Protein AF-E4X1W0-F1 (afdb_monomer)

Nearest PDB structures (foldseek):
  2b3v-assembly1_A  TM=3.484E-01  e=8.744E+00  Homo sapiens

Sequence (55 aa):
MKLAANISWLFKEEENLLKRLELAKKAGFTYFEVAWPYEHSVEERVFIENYRTVD

InterPro domains:
  IPR036237 Xylose isomerase-like superfamily [SSF51658] (1-44)

Solvent-accessible surface area (backbone atoms only — not comparable to full-atom values): 3615 Å² total; per-residue (Å²): 138,88,66,60,43,46,52,76,76,42,60,72,93,46,84,52,68,71,58,26,54,54,51,39,44,76,74,67,38,87,38,70,46,70,87,78,64,81,93,54,57,71,68,70,50,50,63,62,64,65,69,61,73,80,128

Foldseek 3Di:
DADAAELQPPPVVDVDSLVSLVVCVVVPHPHYDYDDPPVDDVVNVVVSVVPPDPD

pLDDT: mean 80.19, std 18.49, range [30.97, 97.62]

Mean predicted aligned error: 6.93 Å

Radius of gyration: 11.2 Å; Cα contacts (8 Å, |Δi|>4): 44; chains: 1; bounding box: 26×24×32 Å

Secondary structure (DSSP, 8-state):
---EEETTTS-TTSS-HHHHHHHHHHTT-SEEE-S--TTS-HHHHHHHHTTS---

Structure (mmCIF, N/CA/C/O backbone):
data_AF-E4X1W0-F1
#
_entry.id   AF-E4X1W0-F1
#
loop_
_atom_site.group_PDB
_atom_site.id
_atom_site.type_symbol
_atom_site.label_atom_id
_atom_site.label_alt_id
_atom_site.label_comp_id
_atom_site.label_asym_id
_atom_site.label_entity_id
_atom_site.label_seq_id
_atom_site.pdbx_PDB_ins_code
_atom_site.Cartn_x
_atom_site.Cartn_y
_atom_site.Cartn_z
_atom_site.occupancy
_atom_site.B_iso_or_equiv
_atom_site.auth_seq_id
_atom_site.auth_comp_id
_atom_site.auth_asym_id
_atom_site.auth_atom_id
_atom_site.pdbx_PDB_model_num
ATOM 1 N N . MET A 1 1 ? -18.565 -2.587 8.881 1.00 76.00 1 MET A N 1
ATOM 2 C CA . MET A 1 1 ? -18.118 -2.191 7.525 1.00 76.00 1 MET A CA 1
ATOM 3 C C . MET A 1 1 ? -16.642 -2.535 7.392 1.00 76.00 1 MET A C 1
ATOM 5 O O . MET A 1 1 ? -15.929 -2.356 8.370 1.00 76.00 1 MET A O 1
ATOM 9 N N . LYS A 1 2 ? -16.192 -3.064 6.249 1.00 88.00 2 LYS A N 1
ATOM 10 C CA . LYS A 1 2 ? -14.767 -3.308 5.971 1.00 88.00 2 LYS A CA 1
ATOM 11 C C . LYS A 1 2 ? -14.321 -2.315 4.902 1.00 88.00 2 LYS A C 1
ATOM 13 O O . LYS A 1 2 ? -14.948 -2.270 3.849 1.00 88.00 2 LYS A O 1
ATOM 18 N N . LEU A 1 3 ? -13.302 -1.514 5.202 1.00 93.56 3 LEU A N 1
ATOM 19 C CA . LEU A 1 3 ? -12.720 -0.552 4.267 1.00 93.56 3 LEU A CA 1
ATOM 20 C C . LEU A 1 3 ? -11.367 -1.071 3.787 1.00 93.56 3 LEU A C 1
ATOM 22 O O . LEU A 1 3 ? -10.583 -1.575 4.595 1.00 93.56 3 LEU A O 1
ATOM 26 N N . ALA A 1 4 ? -11.114 -0.933 2.489 1.00 94.69 4 ALA A N 1
ATOM 27 C CA . ALA A 1 4 ? -9.829 -1.224 1.878 1.00 94.69 4 ALA A CA 1
ATOM 28 C C . ALA A 1 4 ? -9.182 0.077 1.394 1.00 94.69 4 ALA A C 1
ATOM 30 O O . ALA A 1 4 ? -9.854 0.921 0.801 1.00 94.69 4 ALA A O 1
ATOM 31 N N . ALA A 1 5 ? -7.887 0.245 1.655 1.00 95.19 5 ALA A N 1
ATOM 32 C CA . ALA A 1 5 ? -7.116 1.331 1.068 1.00 95.19 5 ALA A CA 1
ATOM 33 C C . ALA A 1 5 ? -6.707 0.956 -0.354 1.00 95.19 5 ALA A C 1
ATOM 35 O O . ALA A 1 5 ? -6.004 -0.035 -0.559 1.00 95.19 5 ALA A O 1
ATOM 36 N N . ASN A 1 6 ? -7.085 1.776 -1.329 1.00 95.56 6 ASN A N 1
ATOM 37 C CA . ASN A 1 6 ? -6.565 1.620 -2.675 1.00 95.56 6 ASN A CA 1
ATOM 38 C C . ASN A 1 6 ? -5.210 2.331 -2.809 1.00 95.56 6 ASN A C 1
ATOM 40 O O . ASN A 1 6 ? -5.152 3.547 -2.999 1.00 95.56 6 ASN A O 1
ATOM 44 N N . ILE A 1 7 ? -4.113 1.577 -2.711 1.00 93.00 7 ILE A N 1
ATOM 45 C CA . ILE A 1 7 ?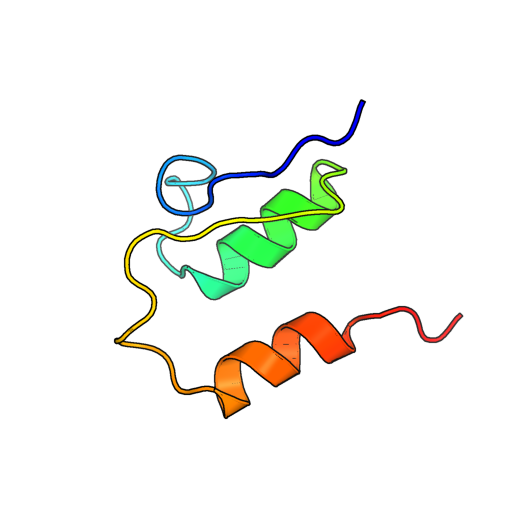 -2.738 2.118 -2.695 1.00 93.00 7 ILE A CA 1
ATOM 46 C C . ILE A 1 7 ? -2.257 2.617 -4.067 1.00 93.00 7 ILE A C 1
ATOM 48 O O . ILE A 1 7 ? -1.214 3.267 -4.178 1.00 93.00 7 ILE A O 1
ATOM 52 N N . SER A 1 8 ? -3.017 2.335 -5.130 1.00 92.12 8 SER A N 1
ATOM 53 C CA . SER A 1 8 ? -2.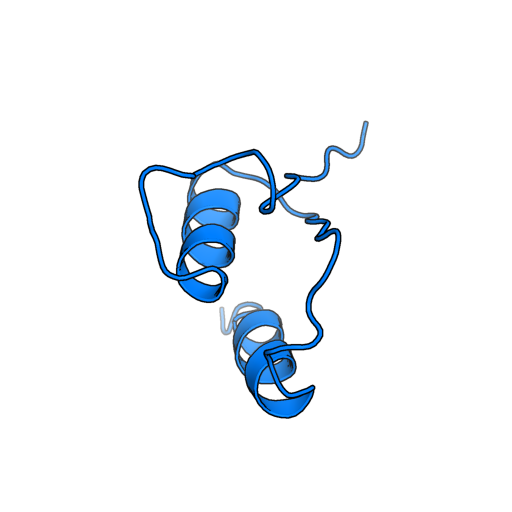780 2.928 -6.446 1.00 92.12 8 SER A CA 1
ATOM 54 C C . SER A 1 8 ? -3.240 4.395 -6.503 1.00 92.12 8 SER A C 1
ATOM 56 O O . SER A 1 8 ? -2.713 5.158 -7.314 1.00 92.12 8 SER A O 1
ATOM 58 N N . TRP A 1 9 ? -4.158 4.818 -5.621 1.00 95.31 9 TRP A N 1
ATOM 59 C CA . TRP A 1 9 ? -4.687 6.192 -5.582 1.00 95.31 9 TRP A CA 1
ATOM 60 C C . TRP A 1 9 ? -4.439 6.939 -4.267 1.00 95.31 9 TRP A C 1
ATOM 62 O O . TRP A 1 9 ? -4.374 8.166 -4.289 1.00 95.31 9 TRP A O 1
ATOM 72 N N . LEU A 1 10 ? -4.280 6.240 -3.146 1.00 96.69 10 LEU A N 1
ATOM 73 C CA . LEU A 1 10 ? -3.946 6.824 -1.845 1.00 96.69 10 LEU A CA 1
ATOM 74 C C . LEU A 1 10 ? -2.438 6.753 -1.571 1.00 96.69 10 LEU A C 1
ATOM 76 O O . LEU A 1 10 ? -1.743 5.902 -2.126 1.00 96.69 10 LEU A O 1
ATOM 80 N N . PHE A 1 11 ? -1.952 7.626 -0.681 1.00 96.19 11 PHE A N 1
ATOM 81 C CA . PHE A 1 11 ? -0.546 7.695 -0.246 1.00 96.19 11 PHE A CA 1
ATOM 82 C C . PHE A 1 11 ? 0.446 7.951 -1.394 1.00 96.19 11 PHE A C 1
ATOM 84 O O . PHE A 1 11 ? 1.558 7.424 -1.405 1.00 96.19 11 PHE A O 1
ATOM 91 N N . LYS A 1 12 ? 0.036 8.743 -2.391 1.00 96.50 12 LYS A N 1
ATOM 92 C CA . LYS A 1 12 ? 0.842 9.041 -3.586 1.00 96.50 12 LYS A CA 1
ATOM 93 C C . LYS A 1 12 ? 2.042 9.948 -3.309 1.00 96.50 12 LYS A C 1
ATOM 95 O O . LYS A 1 12 ? 2.887 10.092 -4.184 1.00 96.50 12 LYS A O 1
ATOM 100 N N . GLU A 1 13 ? 2.106 10.537 -2.123 1.00 97.62 13 GLU A N 1
ATOM 101 C CA . GLU A 1 13 ? 3.258 11.273 -1.609 1.00 97.62 13 GLU A CA 1
ATOM 102 C C . GLU A 1 13 ? 4.489 10.369 -1.434 1.00 97.62 13 GLU A C 1
ATOM 104 O O . GLU A 1 13 ? 5.611 10.862 -1.437 1.00 97.62 13 GLU A O 1
ATOM 109 N N . GLU A 1 14 ? 4.292 9.053 -1.305 1.00 95.44 14 GLU A N 1
ATOM 110 C CA . GLU A 1 14 ? 5.357 8.050 -1.300 1.00 95.44 14 GLU A CA 1
ATOM 111 C C . GLU A 1 14 ? 5.432 7.369 -2.672 1.00 95.44 14 GLU A C 1
ATOM 113 O O . GLU A 1 14 ? 4.436 6.863 -3.188 1.00 95.44 14 GLU A O 1
ATOM 118 N N . GLU A 1 15 ? 6.607 7.340 -3.295 1.00 91.50 15 GLU A N 1
ATOM 119 C CA . GLU A 1 15 ? 6.780 6.775 -4.639 1.00 91.50 15 GLU A CA 1
ATOM 120 C C . GLU A 1 15 ? 6.824 5.245 -4.617 1.00 91.50 15 GLU A C 1
ATOM 122 O O . GLU A 1 15 ? 6.333 4.592 -5.539 1.00 91.50 15 GLU A O 1
ATOM 127 N N . ASN A 1 16 ? 7.355 4.658 -3.543 1.00 88.38 16 ASN A N 1
ATOM 128 C CA . ASN A 1 16 ? 7.465 3.216 -3.412 1.00 88.38 16 ASN A CA 1
ATOM 129 C C . ASN A 1 16 ? 6.116 2.590 -3.018 1.00 88.38 16 ASN A C 1
ATOM 131 O O . ASN A 1 16 ? 5.610 2.788 -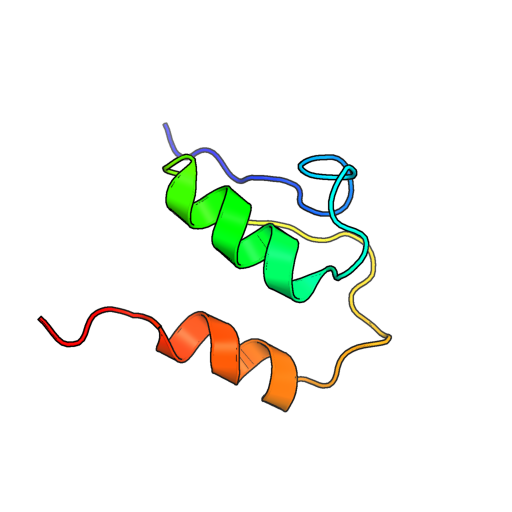1.912 1.00 88.38 16 ASN A O 1
ATOM 135 N N . LEU A 1 17 ? 5.561 1.76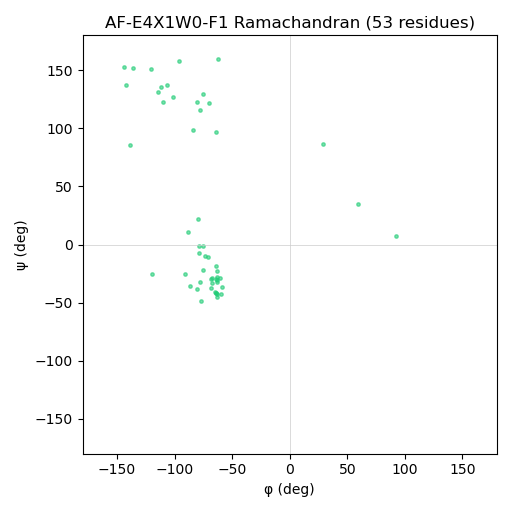5 -3.906 1.00 85.94 17 LEU A N 1
ATOM 136 C CA . LEU A 1 17 ? 4.263 1.118 -3.711 1.00 85.94 17 LEU A CA 1
ATOM 137 C C . LEU A 1 17 ? 4.199 0.244 -2.444 1.00 85.94 17 LEU A C 1
ATOM 139 O O . LEU A 1 17 ? 3.178 0.228 -1.759 1.00 85.94 17 LEU A O 1
ATOM 143 N N . LEU A 1 18 ? 5.290 -0.443 -2.098 1.00 85.75 18 LEU A N 1
ATOM 144 C CA . LEU A 1 18 ? 5.369 -1.287 -0.903 1.00 85.75 18 LEU A CA 1
ATOM 145 C C . LEU A 1 18 ? 5.330 -0.447 0.379 1.00 85.75 18 LEU A C 1
ATOM 147 O O . LEU A 1 18 ? 4.645 -0.803 1.334 1.00 85.75 18 LEU A O 1
ATOM 151 N N . LYS A 1 19 ? 5.965 0.727 0.384 1.00 90.25 19 LYS A N 1
ATOM 152 C CA . LYS A 1 19 ? 5.870 1.662 1.515 1.00 90.25 19 LYS A CA 1
ATOM 153 C C . LYS A 1 19 ? 4.467 2.252 1.677 1.00 90.25 19 LYS A C 1
ATOM 155 O O . LYS A 1 19 ? 4.047 2.526 2.801 1.00 90.25 19 LYS A O 1
ATOM 160 N N . ARG A 1 20 ? 3.686 2.381 0.598 1.00 92.88 20 ARG A N 1
ATOM 161 C CA . ARG A 1 20 ? 2.269 2.787 0.702 1.00 92.88 20 ARG A CA 1
ATOM 162 C C . ARG A 1 20 ? 1.426 1.783 1.482 1.00 92.88 20 ARG A C 1
ATOM 164 O O . ARG A 1 20 ? 0.501 2.195 2.177 1.00 92.88 20 ARG A O 1
ATOM 171 N N . LEU A 1 21 ? 1.752 0.489 1.420 1.00 89.06 21 LEU A N 1
ATOM 172 C CA . LEU A 1 21 ? 1.091 -0.534 2.241 1.00 89.06 21 LEU A CA 1
ATOM 173 C C . LEU A 1 21 ? 1.356 -0.303 3.734 1.00 89.06 21 LEU A C 1
ATOM 175 O O . LEU A 1 21 ? 0.432 -0.372 4.547 1.00 89.06 21 LEU A O 1
ATOM 179 N N . GLU A 1 22 ? 2.591 0.044 4.101 1.00 90.81 22 GLU A N 1
ATOM 180 C CA . GLU A 1 22 ? 2.934 0.386 5.485 1.00 90.81 22 GLU A CA 1
ATOM 181 C C . GLU A 1 22 ? 2.198 1.642 5.964 1.00 90.81 22 GLU A C 1
ATOM 183 O O . GLU A 1 22 ? 1.698 1.679 7.092 1.00 90.81 22 GLU A O 1
ATOM 188 N N . LEU A 1 23 ? 2.094 2.666 5.111 1.00 94.19 23 LEU A N 1
ATOM 189 C CA . LEU A 1 23 ? 1.337 3.885 5.404 1.00 94.19 23 LEU A CA 1
ATOM 190 C C . LEU A 1 23 ? -0.158 3.598 5.581 1.00 94.19 23 LEU A C 1
ATOM 192 O O . LEU A 1 23 ? -0.757 4.080 6.542 1.00 94.19 23 LEU A O 1
ATOM 196 N N . ALA A 1 24 ? -0.742 2.751 4.731 1.00 93.75 24 ALA A N 1
ATOM 197 C CA . ALA A 1 24 ? -2.128 2.312 4.866 1.00 93.75 24 ALA A CA 1
ATOM 198 C C . ALA A 1 24 ? -2.369 1.588 6.201 1.00 93.75 24 ALA A C 1
ATOM 200 O O . ALA A 1 24 ? -3.350 1.874 6.891 1.00 93.75 24 ALA A O 1
ATOM 201 N N . LYS A 1 25 ? -1.439 0.719 6.618 1.00 92.88 25 LYS A N 1
ATOM 202 C CA . LYS A 1 25 ? -1.495 0.042 7.922 1.00 92.88 25 LYS A CA 1
ATOM 203 C C . LYS A 1 25 ? -1.411 1.035 9.084 1.00 92.88 25 LYS A C 1
ATOM 205 O O . LYS A 1 25 ? -2.216 0.953 10.008 1.00 92.88 25 LYS A O 1
ATOM 210 N N . LYS A 1 26 ? -0.492 2.007 9.028 1.00 94.31 26 LYS A N 1
ATOM 211 C CA . LYS A 1 26 ? -0.368 3.076 10.042 1.00 94.31 26 LYS A CA 1
ATOM 212 C C . LYS A 1 26 ? -1.609 3.972 10.106 1.00 94.31 26 LYS A C 1
ATOM 214 O O . LYS A 1 26 ? -1.946 4.458 11.179 1.00 94.31 26 LYS A O 1
ATOM 219 N N . ALA A 1 27 ? -2.310 4.144 8.987 1.00 95.38 27 ALA A N 1
ATOM 220 C CA . ALA A 1 27 ? -3.583 4.857 8.909 1.00 95.38 27 ALA A CA 1
ATOM 221 C C . ALA A 1 27 ? -4.794 4.030 9.396 1.00 95.38 27 ALA A C 1
ATOM 223 O O . ALA A 1 27 ? -5.914 4.536 9.400 1.00 95.38 27 ALA A O 1
ATOM 224 N N . GLY A 1 28 ? -4.593 2.773 9.812 1.00 94.88 28 GLY A N 1
ATOM 225 C CA . GLY A 1 28 ? -5.632 1.915 10.388 1.00 94.88 28 GLY A CA 1
ATOM 226 C C . GLY A 1 28 ? -6.372 1.026 9.386 1.00 94.88 28 GLY A C 1
ATOM 227 O O . GLY A 1 28 ? -7.335 0.358 9.765 1.00 94.88 28 GLY A O 1
ATOM 228 N N . PHE A 1 29 ? -5.944 0.968 8.121 1.00 94.06 29 PHE A N 1
ATOM 229 C CA . PHE A 1 29 ? -6.537 0.0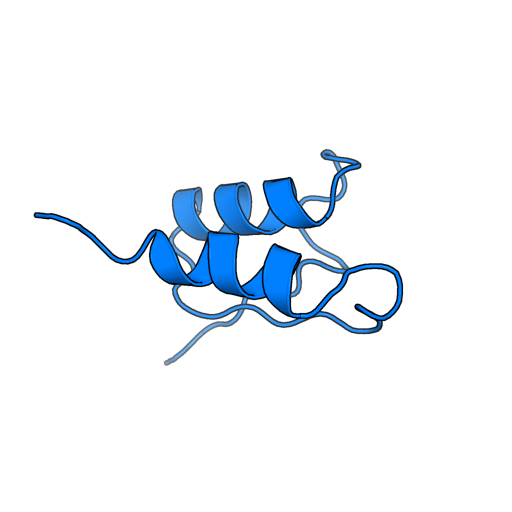45 7.156 1.00 94.06 29 PHE A CA 1
ATOM 230 C C . PHE A 1 29 ? -6.072 -1.389 7.406 1.00 94.06 29 PHE A C 1
ATOM 232 O O . PHE A 1 29 ? -4.881 -1.679 7.499 1.00 94.06 29 PHE A O 1
ATOM 239 N N . THR A 1 30 ? -7.039 -2.304 7.479 1.00 91.75 30 THR A N 1
ATOM 240 C CA . THR A 1 30 ? -6.788 -3.752 7.571 1.00 91.75 30 THR A CA 1
ATOM 241 C C . THR A 1 30 ? -6.729 -4.421 6.198 1.00 91.75 30 THR A C 1
ATOM 243 O O . THR A 1 30 ? -6.106 -5.467 6.055 1.00 91.75 30 THR A O 1
ATOM 246 N N . TYR A 1 31 ? -7.387 -3.834 5.198 1.00 91.62 31 TYR A N 1
ATOM 247 C CA . TYR A 1 31 ? -7.459 -4.357 3.836 1.00 91.62 31 TYR A CA 1
ATOM 248 C C . TYR A 1 31 ? -6.872 -3.337 2.864 1.00 91.62 31 TYR A C 1
ATOM 250 O O . TYR A 1 31 ? -6.936 -2.128 3.101 1.00 91.62 31 TYR A O 1
ATOM 258 N N . PHE A 1 32 ? -6.329 -3.825 1.757 1.00 91.38 32 PHE A N 1
ATOM 259 C CA . PHE A 1 32 ? -5.754 -3.002 0.705 1.00 91.38 32 PHE A CA 1
ATOM 260 C C . PHE A 1 32 ? -6.031 -3.620 -0.661 1.00 91.38 32 PHE A C 1
ATOM 262 O O . PHE A 1 32 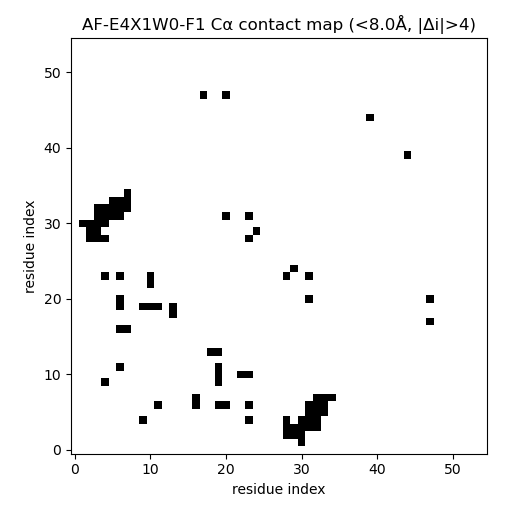? -6.202 -4.831 -0.792 1.00 91.38 32 PHE A O 1
ATOM 269 N N . GLU A 1 33 ? -6.076 -2.768 -1.675 1.00 91.06 33 GLU A N 1
ATOM 270 C CA . GLU A 1 33 ? -6.237 -3.153 -3.072 1.00 91.06 33 GLU A CA 1
ATOM 271 C C . GLU A 1 33 ? -5.267 -2.360 -3.952 1.00 91.06 33 GLU A C 1
ATOM 273 O O . GLU A 1 33 ? -4.863 -1.244 -3.617 1.00 91.06 33 GLU A O 1
ATOM 278 N N . VAL A 1 34 ? -4.876 -2.957 -5.076 1.00 91.19 34 VAL A N 1
ATOM 279 C CA . VAL A 1 34 ? -3.901 -2.412 -6.026 1.00 91.19 34 VAL A CA 1
ATOM 280 C C . VAL A 1 34 ? -4.344 -2.754 -7.446 1.00 91.19 34 VAL A C 1
ATOM 282 O O . VAL A 1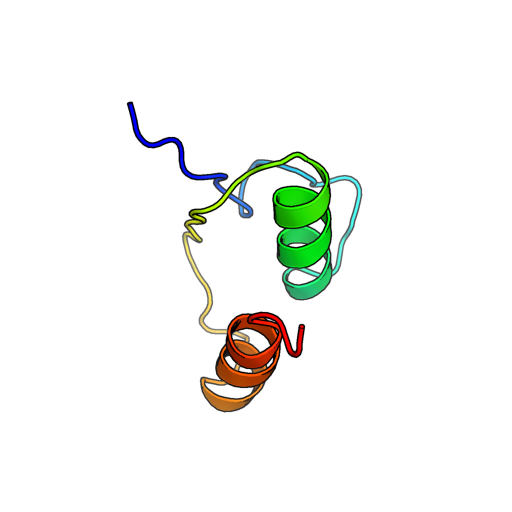 34 ? -4.777 -3.876 -7.699 1.00 91.19 34 VAL A O 1
ATOM 285 N N . ALA A 1 35 ? -4.251 -1.801 -8.376 1.00 87.88 35 ALA A N 1
ATOM 286 C CA . ALA A 1 35 ? -4.742 -2.000 -9.742 1.00 87.88 35 ALA A CA 1
ATOM 287 C C . ALA A 1 35 ? -3.808 -2.864 -10.606 1.00 87.88 35 ALA A C 1
ATOM 289 O O . ALA A 1 35 ? -4.265 -3.797 -11.265 1.00 87.88 35 ALA A O 1
ATOM 290 N N . TRP A 1 36 ? -2.503 -2.564 -10.607 1.00 84.19 36 TRP A N 1
ATOM 291 C CA . TRP A 1 36 ? -1.528 -3.203 -11.503 1.00 84.19 36 TRP A CA 1
ATOM 292 C C . TRP A 1 36 ? -0.222 -3.523 -10.767 1.00 84.19 36 TRP A C 1
ATOM 294 O O . TRP A 1 36 ? 0.715 -2.732 -10.797 1.00 84.19 36 TRP A O 1
ATOM 304 N N . PRO A 1 37 ? -0.128 -4.672 -10.082 1.00 79.38 37 PRO A N 1
ATOM 305 C CA . PRO A 1 37 ? 1.036 -4.981 -9.254 1.00 79.38 37 PRO A CA 1
ATOM 306 C C . PRO A 1 37 ? 2.172 -5.690 -10.020 1.00 79.38 37 PRO A C 1
ATOM 308 O O . PRO A 1 37 ? 3.083 -6.226 -9.402 1.00 79.38 37 PRO A O 1
ATOM 311 N N . TYR A 1 38 ? 2.110 -5.758 -11.352 1.00 78.88 38 TYR A N 1
ATOM 312 C CA . TYR A 1 38 ? 2.917 -6.670 -12.179 1.00 78.88 38 TYR A CA 1
ATOM 313 C C . TYR A 1 38 ? 4.431 -6.430 -12.142 1.00 78.88 38 TYR A C 1
ATOM 315 O O . TYR A 1 38 ? 5.186 -7.334 -12.478 1.00 78.88 38 TYR A O 1
ATOM 323 N N . GLU A 1 39 ? 4.868 -5.246 -11.716 1.00 80.00 39 GLU A N 1
ATOM 324 C CA . GLU A 1 39 ? 6.288 -4.904 -11.568 1.00 80.00 39 GLU A CA 1
ATOM 325 C C . GLU A 1 39 ? 6.912 -5.470 -10.281 1.00 80.00 39 GLU A C 1
ATOM 327 O O . GLU A 1 39 ? 8.124 -5.399 -10.109 1.00 80.00 39 GLU A O 1
ATOM 332 N N . HIS A 1 40 ? 6.101 -6.062 -9.396 1.00 75.31 40 HIS A N 1
ATOM 333 C CA . HIS A 1 40 ? 6.549 -6.685 -8.152 1.00 75.31 40 HIS A CA 1
ATOM 334 C C . HIS A 1 40 ? 6.302 -8.195 -8.171 1.00 75.31 40 HIS A C 1
ATOM 336 O O . HIS A 1 40 ? 5.180 -8.648 -8.444 1.00 75.31 40 HIS A O 1
ATOM 342 N N . SER A 1 41 ? 7.333 -8.964 -7.820 1.00 71.88 41 SER A N 1
ATOM 343 C CA . SER A 1 41 ? 7.271 -10.418 -7.645 1.00 71.88 41 SER A CA 1
ATOM 344 C C . SER A 1 41 ? 6.307 -10.815 -6.520 1.00 71.88 41 SER A C 1
ATOM 346 O O . SER A 1 41 ? 5.943 -10.001 -5.669 1.00 71.88 41 SER A O 1
ATOM 348 N N . VAL A 1 42 ? 5.844 -12.066 -6.515 1.00 66.12 42 VAL A N 1
ATOM 349 C CA . VAL A 1 42 ? 4.945 -12.562 -5.456 1.00 66.12 42 VAL A CA 1
ATOM 350 C C . VAL A 1 42 ? 5.693 -12.634 -4.121 1.00 66.12 42 VAL A C 1
ATOM 352 O O . VAL A 1 42 ? 5.126 -12.337 -3.074 1.00 66.12 42 VAL A O 1
ATOM 355 N N . GLU A 1 43 ? 6.984 -12.938 -4.157 1.00 63.06 43 GLU A N 1
ATOM 356 C CA . GLU A 1 43 ? 7.878 -13.043 -3.008 1.00 63.06 43 GLU A CA 1
ATOM 357 C C . GLU A 1 43 ? 8.069 -11.689 -2.306 1.00 63.06 43 GLU A C 1
ATOM 359 O O . GLU A 1 43 ? 7.996 -11.615 -1.078 1.00 63.06 43 GLU A O 1
ATOM 364 N N . GLU A 1 44 ? 8.203 -10.599 -3.068 1.00 63.34 44 GLU A N 1
ATOM 365 C CA . GLU A 1 44 ? 8.221 -9.230 -2.528 1.00 63.34 44 GLU A CA 1
ATOM 366 C C . GLU A 1 44 ? 6.895 -8.855 -1.846 1.00 63.34 44 GLU A C 1
ATOM 368 O O . GLU A 1 44 ? 6.881 -8.062 -0.904 1.00 63.34 44 GLU A O 1
ATOM 373 N N . ARG A 1 45 ? 5.773 -9.452 -2.272 1.00 58.94 45 ARG A N 1
ATOM 374 C CA . ARG A 1 45 ? 4.440 -9.210 -1.689 1.00 58.94 45 ARG A CA 1
ATOM 375 C C . ARG A 1 45 ? 4.211 -10.003 -0.402 1.00 58.94 45 ARG A C 1
ATOM 377 O O . ARG A 1 45 ? 3.641 -9.465 0.545 1.00 58.94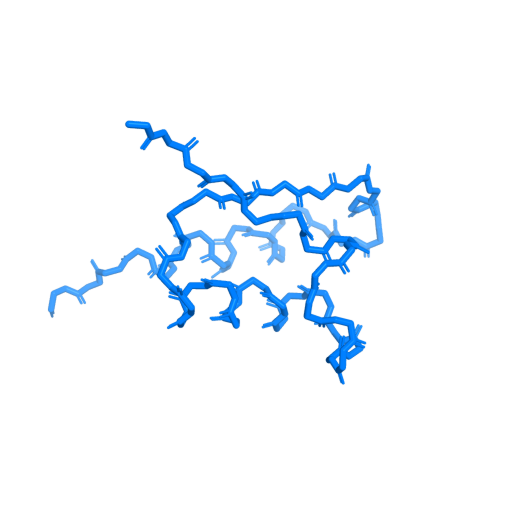 45 ARG A O 1
ATOM 384 N N . VAL A 1 46 ? 4.696 -11.247 -0.333 1.00 56.81 46 VAL A N 1
ATOM 385 C CA . VAL A 1 46 ? 4.624 -12.091 0.879 1.00 56.81 46 VAL A CA 1
ATOM 386 C C . VAL A 1 46 ? 5.432 -11.478 2.030 1.00 56.81 46 VAL A C 1
ATOM 388 O O . VAL A 1 46 ? 5.049 -11.610 3.194 1.00 56.81 46 VAL A O 1
ATOM 391 N N . PHE A 1 47 ? 6.499 -10.731 1.726 1.00 52.44 47 PHE A N 1
ATOM 392 C CA . PHE A 1 47 ? 7.288 -10.016 2.734 1.00 52.44 47 PHE A CA 1
ATOM 393 C C . PHE A 1 47 ? 6.462 -8.978 3.518 1.00 52.44 47 PHE A C 1
ATOM 395 O O . PHE A 1 47 ? 6.720 -8.746 4.697 1.00 52.44 47 PHE A O 1
ATOM 402 N N . ILE A 1 48 ? 5.423 -8.401 2.906 1.00 53.09 48 ILE A N 1
ATOM 403 C CA . ILE A 1 48 ? 4.552 -7.401 3.545 1.00 53.09 48 ILE A CA 1
ATOM 404 C C . ILE A 1 48 ? 3.419 -8.065 4.332 1.00 53.09 48 ILE A C 1
ATOM 406 O O . ILE A 1 48 ? 3.062 -7.597 5.414 1.00 53.09 48 ILE A O 1
ATOM 410 N N . GLU A 1 49 ? 2.885 -9.187 3.843 1.00 51.84 49 GLU A N 1
ATOM 411 C CA . GLU A 1 49 ? 1.863 -9.957 4.567 1.00 51.84 49 GLU A CA 1
ATOM 412 C C . GLU A 1 49 ? 2.414 -10.637 5.834 1.00 51.84 49 GLU A C 1
ATOM 414 O O . GLU A 1 49 ? 1.693 -10.757 6.829 1.00 51.84 49 GLU A O 1
ATOM 419 N N . ASN A 1 50 ? 3.704 -10.998 5.854 1.00 44.47 50 ASN A N 1
ATOM 420 C CA . ASN A 1 50 ? 4.370 -11.596 7.019 1.00 44.47 50 ASN A CA 1
ATOM 421 C C . ASN A 1 50 ? 4.707 -10.605 8.152 1.00 44.47 50 ASN A C 1
ATOM 423 O O . ASN A 1 50 ? 5.127 -11.035 9.221 1.00 44.47 50 ASN A O 1
ATOM 427 N N . TYR A 1 51 ? 4.418 -9.305 8.002 1.00 43.50 51 TYR A N 1
ATOM 428 C CA . TYR A 1 51 ? 4.332 -8.361 9.133 1.00 43.50 51 TYR A CA 1
ATOM 429 C C . TYR A 1 51 ? 2.991 -8.458 9.891 1.00 43.50 51 TYR A C 1
ATOM 431 O O . TYR A 1 51 ? 2.567 -7.519 10.585 1.00 43.50 51 TYR A O 1
ATOM 439 N N . ARG A 1 52 ? 2.295 -9.594 9.776 1.00 44.88 52 ARG A N 1
ATOM 440 C CA . ARG A 1 52 ? 1.353 -10.062 10.792 1.00 44.88 52 ARG A CA 1
ATOM 441 C C . ARG A 1 52 ? 2.140 -10.344 12.073 1.00 44.88 52 ARG A C 1
ATOM 443 O O . ARG A 1 52 ? 2.760 -11.387 12.201 1.00 44.88 52 ARG A O 1
ATOM 450 N N . THR A 1 53 ? 2.134 -9.350 12.962 1.00 44.59 53 THR A N 1
ATOM 451 C CA . THR A 1 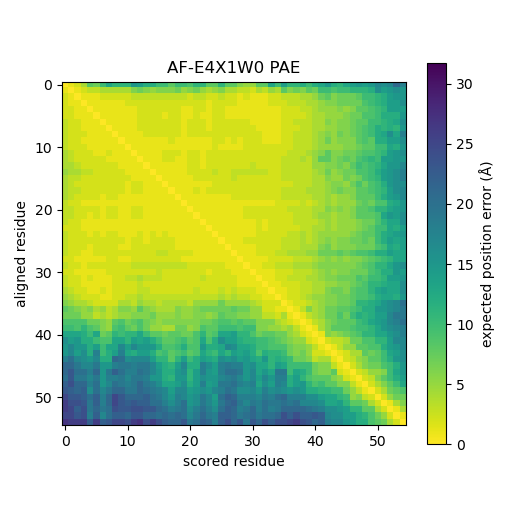53 ? 2.128 -9.512 14.426 1.00 44.59 53 THR A CA 1
ATOM 452 C C . THR A 1 53 ? 2.794 -10.798 14.926 1.00 44.59 53 THR A C 1
ATOM 454 O O . THR A 1 53 ? 2.122 -11.802 15.149 1.00 44.59 53 THR A O 1
ATOM 457 N N . VAL A 1 54 ? 4.113 -10.750 15.121 1.00 30.97 54 VAL A N 1
ATOM 458 C CA . VAL A 1 54 ? 4.650 -11.303 16.367 1.00 30.97 54 VAL A CA 1
ATOM 459 C C . VAL A 1 54 ? 4.199 -10.344 17.463 1.00 30.97 54 VAL A C 1
ATOM 461 O O . VAL A 1 54 ? 4.402 -9.135 17.322 1.00 30.97 54 VAL A O 1
ATOM 464 N N . ASP A 1 55 ? 3.468 -10.893 18.429 1.00 41.75 55 ASP A N 1
ATOM 465 C CA . ASP A 1 55 ? 2.953 -10.197 19.611 1.00 41.75 55 ASP A CA 1
ATOM 466 C C . ASP A 1 55 ? 4.050 -9.434 20.375 1.00 41.75 55 ASP A C 1
ATOM 468 O O . ASP A 1 55 ? 5.206 -9.925 20.418 1.00 41.75 55 ASP A O 1
#

Organism: Oikopleura dioica (NCBI:txid34765)